Protein AF-A0A838VYN2-F1 (afdb_monomer_lite)

pLDDT: mean 91.52, std 6.68, range [65.75, 97.94]

Radius of gyration: 16.0 Å; chains: 1; bounding box: 36×18×47 Å

Foldseek 3Di:
DWPDKDKDQLVVVVVVVVVVCVVVVPDDDPVRVVVSLQWRMKMKTWDDPDPPDIDIDIDTHGDDDD

Structure (mmCIF, N/CA/C/O backbone):
data_AF-A0A838VYN2-F1
#
_entry.id   AF-A0A838VYN2-F1
#
loop_
_atom_site.group_PDB
_atom_site.id
_atom_site.type_symbol
_atom_site.label_atom_id
_atom_site.label_alt_id
_atom_site.label_comp_id
_atom_site.label_asym_id
_atom_site.label_entity_id
_atom_site.label_seq_id
_atom_site.pdbx_PDB_ins_code
_atom_site.Cartn_x
_atom_site.Cartn_y
_atom_site.Cartn_z
_atom_site.occupancy
_atom_site.B_iso_or_equ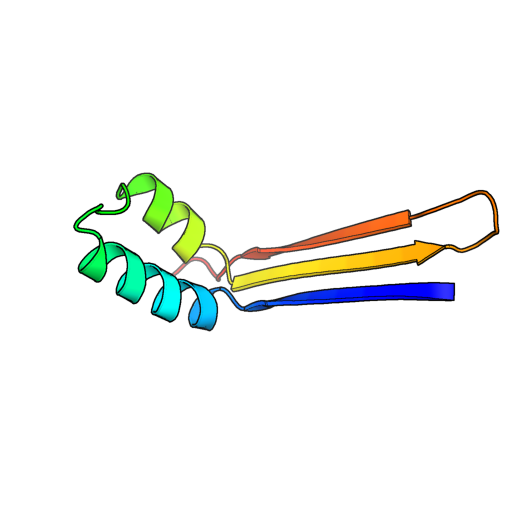iv
_atom_site.auth_seq_id
_atom_site.auth_comp_id
_atom_site.auth_asym_id
_atom_site.auth_atom_id
_atom_site.pdbx_PDB_model_num
ATOM 1 N N . PRO A 1 1 ? 9.910 -5.124 -20.130 1.00 66.88 1 PRO A N 1
ATOM 2 C CA . PRO A 1 1 ? 10.038 -6.053 -18.980 1.00 66.88 1 PRO A CA 1
ATOM 3 C C . PRO A 1 1 ? 9.284 -5.523 -17.752 1.00 66.88 1 PRO A C 1
ATOM 5 O O . PRO A 1 1 ? 9.202 -4.307 -17.608 1.00 66.88 1 PRO A O 1
ATOM 8 N N . ASN A 1 2 ? 8.726 -6.388 -16.894 1.00 72.38 2 ASN A N 1
ATOM 9 C CA . ASN A 1 2 ? 8.222 -5.955 -15.584 1.00 72.38 2 ASN A CA 1
ATOM 10 C C . ASN A 1 2 ? 9.434 -5.718 -14.670 1.00 72.38 2 ASN A C 1
ATOM 12 O O . ASN A 1 2 ? 10.228 -6.635 -14.462 1.00 72.38 2 ASN A O 1
ATOM 16 N N . SER A 1 3 ? 9.597 -4.485 -14.197 1.00 82.25 3 SER A N 1
ATOM 17 C CA . SER A 1 3 ? 10.734 -4.066 -13.371 1.00 82.25 3 SER A CA 1
ATOM 18 C C . SER A 1 3 ? 10.478 -4.296 -11.878 1.00 82.25 3 SER A C 1
ATOM 20 O O . SER A 1 3 ? 11.402 -4.190 -11.077 1.00 82.25 3 SER A O 1
ATOM 22 N N . GLY A 1 4 ? 9.245 -4.643 -11.500 1.00 93.50 4 GLY A N 1
ATOM 23 C CA . GLY A 1 4 ? 8.867 -5.023 -10.147 1.00 93.50 4 GLY A CA 1
ATOM 24 C C . GLY A 1 4 ? 7.420 -4.666 -9.824 1.00 93.50 4 GLY A C 1
ATOM 25 O O . GLY A 1 4 ? 6.807 -3.797 -10.446 1.00 93.50 4 GLY A O 1
ATOM 26 N N . TYR A 1 5 ? 6.887 -5.324 -8.800 1.00 95.12 5 TYR A N 1
ATOM 27 C CA . TYR A 1 5 ? 5.598 -4.989 -8.210 1.00 95.12 5 TYR A CA 1
ATOM 28 C C . TYR A 1 5 ? 5.686 -5.075 -6.689 1.00 95.12 5 TYR A C 1
ATOM 30 O O . TYR A 1 5 ? 6.462 -5.863 -6.143 1.00 95.12 5 TYR A O 1
ATOM 38 N N . PHE A 1 6 ? 4.865 -4.290 -6.002 1.00 96.19 6 PHE A N 1
ATOM 39 C CA . PHE A 1 6 ? 4.625 -4.471 -4.579 1.00 96.19 6 PHE A CA 1
ATOM 40 C C . PHE A 1 6 ? 3.167 -4.185 -4.235 1.00 96.19 6 PHE A C 1
ATOM 42 O O . PHE A 1 6 ? 2.466 -3.449 -4.932 1.00 96.19 6 PHE A O 1
ATOM 49 N N . TYR A 1 7 ? 2.717 -4.787 -3.140 1.00 97.44 7 TYR A N 1
ATOM 50 C CA . TYR A 1 7 ? 1.382 -4.593 -2.600 1.00 97.44 7 TYR A CA 1
ATOM 51 C C . TYR A 1 7 ? 1.462 -4.378 -1.094 1.00 97.44 7 TYR A C 1
ATOM 53 O O . TYR A 1 7 ? 2.134 -5.130 -0.384 1.00 97.44 7 TYR A O 1
ATOM 61 N N . VAL A 1 8 ? 0.753 -3.362 -0.615 1.00 97.69 8 VAL A N 1
ATOM 62 C CA . VAL A 1 8 ? 0.579 -3.072 0.803 1.00 97.69 8 VAL A CA 1
ATOM 63 C C . VAL A 1 8 ? -0.828 -3.489 1.206 1.00 97.69 8 VAL A C 1
ATOM 65 O O . VAL A 1 8 ? -1.816 -2.911 0.757 1.00 97.69 8 VAL A O 1
ATOM 68 N N . ASP A 1 9 ? -0.903 -4.496 2.071 1.00 96.88 9 ASP A N 1
ATOM 69 C CA . ASP A 1 9 ? -2.126 -4.917 2.748 1.00 96.88 9 ASP A CA 1
ATOM 70 C C . ASP A 1 9 ? -2.367 -3.986 3.942 1.00 96.88 9 ASP A C 1
ATOM 72 O O . ASP A 1 9 ? -1.591 -3.993 4.907 1.00 96.88 9 ASP A O 1
ATOM 76 N N . MET A 1 10 ? -3.408 -3.155 3.874 1.00 96.00 10 MET A N 1
ATOM 77 C CA . MET A 1 10 ? -3.640 -2.148 4.909 1.00 96.00 10 MET A CA 1
ATOM 78 C C . MET A 1 10 ? -4.170 -2.746 6.212 1.00 96.00 10 MET A C 1
ATOM 80 O O . MET A 1 10 ? -3.876 -2.198 7.272 1.00 96.00 10 MET A O 1
ATOM 84 N N . ASP A 1 11 ? -4.846 -3.898 6.181 1.00 92.50 11 ASP A N 1
ATOM 85 C CA . ASP A 1 11 ? -5.309 -4.558 7.406 1.00 92.50 11 ASP A CA 1
ATOM 86 C C . ASP A 1 11 ? -4.119 -5.071 8.226 1.00 92.50 11 ASP A C 1
ATOM 88 O O . ASP A 1 11 ? -4.039 -4.862 9.441 1.00 92.50 11 ASP A O 1
ATOM 92 N N . LYS A 1 12 ? -3.123 -5.660 7.555 1.00 93.94 12 LYS A N 1
ATOM 93 C CA . LYS A 1 12 ? -1.878 -6.086 8.213 1.00 93.94 12 LYS A CA 1
ATOM 94 C C . LYS A 1 12 ? -1.022 -4.894 8.627 1.00 93.94 12 LYS A C 1
ATOM 96 O O . LYS A 1 12 ? -0.518 -4.864 9.750 1.00 93.94 12 LYS A O 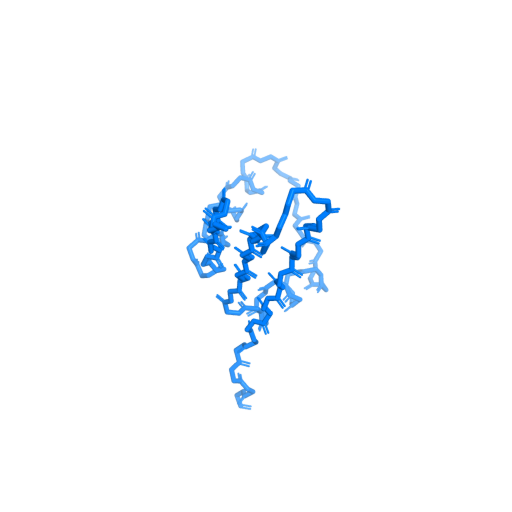1
ATOM 101 N N . THR A 1 13 ? -0.886 -3.900 7.754 1.00 94.00 13 THR A N 1
ATOM 102 C CA . THR A 1 13 ? -0.059 -2.709 8.007 1.00 94.00 13 THR A CA 1
ATOM 103 C C . THR A 1 13 ? -0.556 -1.920 9.213 1.00 94.00 13 THR A C 1
ATOM 105 O O . THR A 1 13 ? 0.241 -1.573 10.085 1.00 94.00 13 THR A O 1
ATOM 108 N N . MET A 1 14 ? -1.868 -1.694 9.323 1.00 91.44 14 MET A N 1
ATOM 109 C CA . MET A 1 14 ? -2.436 -0.927 10.433 1.00 91.44 14 MET A CA 1
ATOM 110 C C . MET A 1 14 ? -2.251 -1.616 11.785 1.00 91.44 14 MET A C 1
ATOM 112 O O . MET A 1 14 ? -2.048 -0.932 12.787 1.00 91.44 14 MET A O 1
ATOM 116 N N . SER A 1 15 ? -2.226 -2.953 11.830 1.00 90.31 15 SER A N 1
ATOM 117 C CA . SER A 1 15 ? -1.920 -3.680 13.070 1.00 90.31 15 SER A CA 1
ATOM 118 C C . SER A 1 15 ? -0.517 -3.354 13.604 1.00 90.31 15 SER A C 1
ATOM 120 O O . SER A 1 15 ? -0.339 -3.110 14.800 1.00 90.31 15 SER A O 1
ATOM 122 N N . LEU A 1 16 ? 0.473 -3.269 12.709 1.00 91.69 16 LEU A N 1
ATOM 123 C CA . LEU A 1 16 ? 1.849 -2.926 13.054 1.00 91.69 16 LEU A CA 1
ATOM 124 C C . LEU A 1 16 ? 1.978 -1.441 13.401 1.00 91.69 16 LEU A C 1
ATOM 126 O O . LEU A 1 16 ? 2.608 -1.086 14.396 1.00 91.69 16 LEU A O 1
ATOM 130 N N . PHE A 1 17 ? 1.348 -0.579 12.607 1.00 88.75 17 PHE A N 1
ATOM 131 C CA . PHE A 1 17 ? 1.378 0.864 12.814 1.00 88.75 17 PHE A CA 1
ATOM 132 C C . PHE A 1 17 ? 0.787 1.257 14.176 1.00 88.75 17 PHE A C 1
ATOM 134 O O . PHE A 1 17 ? 1.416 1.998 14.930 1.00 88.75 17 PHE A O 1
ATOM 141 N N . ASN A 1 18 ? -0.355 0.674 14.553 1.00 87.12 18 ASN A N 1
ATOM 142 C CA . ASN A 1 18 ? -0.983 0.899 15.857 1.00 87.12 18 ASN A CA 1
ATOM 143 C C . ASN A 1 18 ? -0.093 0.437 17.023 1.00 87.12 18 ASN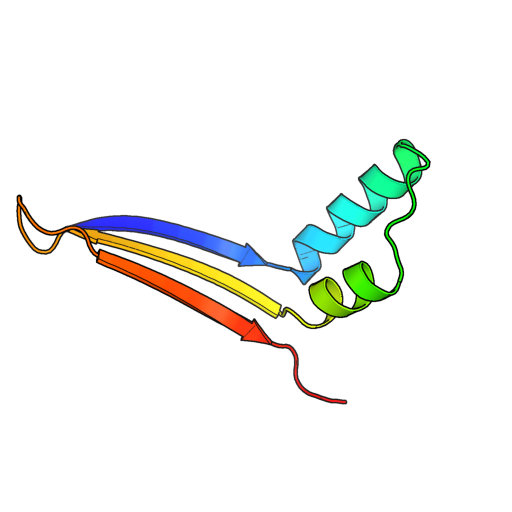 A C 1
ATOM 145 O O . ASN A 1 18 ? -0.047 1.095 18.065 1.00 87.12 18 ASN A O 1
ATOM 149 N N . ARG A 1 19 ? 0.658 -0.660 16.849 1.00 88.00 19 ARG A N 1
ATOM 150 C CA . ARG A 1 19 ? 1.632 -1.133 17.844 1.00 88.00 19 ARG A CA 1
ATOM 151 C C . ARG A 1 19 ? 2.786 -0.144 18.032 1.00 88.00 19 ARG A C 1
ATOM 153 O O . ARG A 1 19 ? 3.191 0.099 19.162 1.00 88.00 19 ARG A O 1
ATOM 160 N N . PHE A 1 20 ? 3.302 0.451 16.959 1.00 88.56 20 PHE A N 1
ATOM 161 C CA . PHE A 1 20 ? 4.352 1.470 17.066 1.00 88.56 20 PHE A CA 1
ATOM 162 C C . PHE A 1 20 ? 3.837 2.791 17.650 1.00 88.56 20 PHE A C 1
ATOM 164 O O . PHE A 1 20 ? 4.520 3.419 18.462 1.00 88.56 20 PHE A O 1
ATOM 171 N N . ALA A 1 21 ? 2.628 3.212 17.276 1.00 86.62 21 ALA A N 1
ATOM 172 C CA . ALA A 1 21 ? 2.009 4.423 17.811 1.00 86.62 21 ALA A CA 1
ATOM 173 C C . ALA A 1 21 ? 1.828 4.341 19.338 1.00 86.62 21 ALA A C 1
ATOM 175 O O . ALA A 1 21 ? 2.126 5.303 20.049 1.00 86.62 21 ALA A O 1
ATOM 176 N N . SER A 1 22 ? 1.429 3.173 19.861 1.00 85.19 22 SER A N 1
ATOM 177 C CA . SER A 1 22 ? 1.304 2.965 21.309 1.00 85.19 22 SER A CA 1
ATOM 178 C C . SER A 1 22 ? 2.657 2.970 22.028 1.00 85.19 22 SER A C 1
ATOM 180 O O . SER A 1 22 ? 2.770 3.558 23.102 1.00 85.19 22 SER A O 1
ATOM 182 N N . GLN A 1 23 ? 3.704 2.399 21.423 1.00 89.44 23 GLN A N 1
ATOM 183 C CA . GLN A 1 23 ? 5.062 2.409 21.984 1.00 89.44 23 GLN A CA 1
ATOM 184 C C . GLN A 1 23 ? 5.690 3.806 22.018 1.00 89.44 23 GLN A C 1
ATOM 186 O O . GLN A 1 23 ? 6.457 4.117 22.924 1.00 89.44 23 GLN A O 1
ATOM 191 N N . THR A 1 24 ? 5.378 4.647 21.034 1.00 87.88 24 THR A N 1
ATOM 192 C CA . THR A 1 24 ? 5.954 5.995 20.906 1.00 87.88 24 THR A CA 1
ATOM 193 C C . THR A 1 24 ? 5.139 7.076 21.615 1.00 87.88 24 THR A C 1
ATOM 195 O O . THR A 1 24 ? 5.552 8.233 21.602 1.00 87.88 24 THR A O 1
ATOM 198 N N . GLN A 1 25 ? 3.994 6.722 22.217 1.00 82.69 25 GLN A N 1
ATOM 199 C CA . GLN A 1 25 ? 3.036 7.660 22.821 1.00 82.69 25 GLN A CA 1
ATOM 200 C C . GLN A 1 25 ? 2.631 8.805 21.873 1.00 82.69 25 GLN A C 1
ATOM 202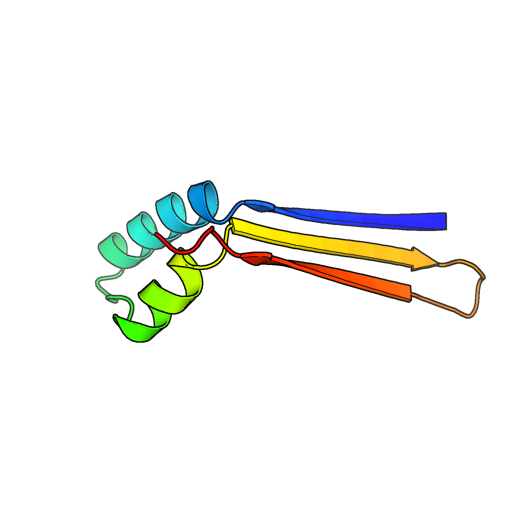 O O . GLN A 1 25 ? 2.276 9.898 22.310 1.00 82.69 25 GLN A O 1
ATOM 207 N N . ARG A 1 26 ? 2.682 8.559 20.558 1.00 83.88 26 ARG A N 1
ATOM 208 C CA . ARG A 1 26 ? 2.260 9.502 19.519 1.00 83.88 26 ARG A CA 1
ATOM 209 C C . ARG A 1 26 ? 0.953 8.997 18.916 1.00 83.88 26 ARG A C 1
ATOM 211 O O . ARG A 1 26 ? 0.993 8.214 17.965 1.00 83.88 26 ARG A O 1
ATOM 218 N N . PRO A 1 27 ? -0.201 9.383 19.488 1.00 80.62 27 PRO A N 1
ATOM 219 C CA . PRO A 1 27 ? -1.488 8.960 18.966 1.00 80.62 27 PRO A CA 1
ATOM 220 C C . PRO A 1 27 ? -1.689 9.493 17.547 1.00 80.62 27 PRO A C 1
ATOM 222 O O . PRO A 1 27 ? -1.311 10.618 17.217 1.00 80.62 27 PRO A O 1
ATOM 225 N N . ILE A 1 28 ? -2.291 8.661 16.705 1.00 86.00 28 ILE A N 1
ATOM 226 C CA . ILE A 1 28 ? -2.634 9.017 15.331 1.00 86.00 28 ILE A CA 1
ATOM 227 C C . ILE A 1 28 ? -3.915 9.859 15.386 1.00 86.00 28 ILE A C 1
ATOM 229 O O . ILE A 1 28 ? -4.871 9.432 16.041 1.00 86.00 28 ILE A O 1
ATOM 233 N N . PRO A 1 29 ? -3.979 11.017 14.704 1.00 90.69 29 PRO A N 1
ATOM 234 C CA . PRO A 1 29 ? -5.211 11.792 14.625 1.00 90.69 29 PRO A CA 1
ATOM 235 C C . PRO A 1 29 ? -6.392 10.945 14.106 1.00 90.69 29 PRO A C 1
ATOM 237 O O . PRO A 1 29 ? -6.190 10.093 13.225 1.00 90.69 29 PRO A O 1
ATOM 240 N N . PRO A 1 30 ? -7.621 11.148 14.618 1.00 90.06 30 PRO A N 1
ATOM 241 C CA . PRO A 1 30 ? -8.795 10.377 14.204 1.00 90.06 30 PRO A CA 1
ATOM 242 C C . PRO A 1 30 ? -9.066 10.435 12.697 1.00 90.06 30 PRO A C 1
ATOM 244 O O . PRO A 1 30 ? -9.383 9.415 12.088 1.00 90.06 30 PRO A O 1
ATOM 247 N N . GLU A 1 31 ? -8.878 11.598 12.077 1.00 92.94 31 GLU A N 1
ATOM 248 C CA . GLU A 1 31 ? -9.112 11.826 10.650 1.00 92.94 31 GLU A CA 1
ATOM 249 C C . GLU A 1 31 ? -8.124 11.022 9.795 1.00 92.94 31 GLU A C 1
ATOM 251 O O . GLU A 1 31 ? -8.514 10.355 8.837 1.00 92.94 31 GLU A O 1
ATOM 256 N N . THR A 1 32 ? -6.847 11.001 10.187 1.00 91.31 32 THR A N 1
ATOM 257 C CA . THR A 1 32 ? -5.812 10.185 9.534 1.00 91.31 32 THR A CA 1
ATOM 258 C C . THR A 1 32 ? -6.117 8.695 9.670 1.00 91.31 32 THR A C 1
ATOM 260 O O . THR A 1 32 ? -5.995 7.938 8.706 1.00 91.31 32 THR A O 1
ATOM 263 N N . SER A 1 33 ? -6.566 8.272 10.855 1.00 90.00 33 SER A N 1
ATOM 264 C CA . SER A 1 33 ? -6.963 6.884 11.104 1.00 90.00 33 SER A CA 1
ATOM 265 C C . SER A 1 33 ? -8.161 6.482 10.245 1.00 90.00 33 SER A C 1
ATOM 267 O O . SER A 1 33 ? -8.175 5.382 9.698 1.00 90.00 33 SER A O 1
ATOM 269 N N . ALA A 1 34 ? -9.145 7.369 10.075 1.00 92.12 34 ALA A N 1
ATOM 270 C CA . ALA A 1 34 ? -10.300 7.129 9.217 1.00 92.12 34 ALA A CA 1
ATOM 271 C C . ALA A 1 34 ? -9.887 6.920 7.751 1.00 92.12 34 ALA A C 1
ATOM 273 O O . ALA A 1 34 ? -10.351 5.971 7.117 1.00 92.12 34 ALA A O 1
ATOM 274 N N . ILE A 1 35 ? -8.961 7.739 7.238 1.00 93.56 35 ILE A N 1
ATOM 275 C CA . ILE A 1 35 ? -8.419 7.578 5.883 1.00 93.56 35 ILE A CA 1
ATOM 276 C C . ILE A 1 35 ? -7.721 6.223 5.749 1.00 93.56 35 ILE A C 1
ATOM 278 O O . ILE A 1 35 ? -8.086 5.445 4.870 1.00 93.56 35 ILE A O 1
ATOM 282 N N . PHE A 1 36 ? -6.774 5.887 6.629 1.00 92.75 36 PHE A N 1
ATOM 283 C CA . PHE A 1 36 ? -6.058 4.609 6.533 1.00 92.75 36 PHE A CA 1
ATOM 284 C C . PHE A 1 36 ? -6.976 3.398 6.680 1.00 92.75 36 PHE A C 1
ATOM 286 O O . PHE A 1 36 ? -6.839 2.432 5.932 1.00 92.75 36 PHE A O 1
ATOM 293 N N . ASN A 1 37 ? -7.953 3.467 7.583 1.00 92.19 37 ASN A N 1
ATOM 294 C CA . ASN A 1 37 ? -8.911 2.387 7.788 1.00 92.19 37 ASN A CA 1
ATOM 295 C C . ASN A 1 37 ? -9.855 2.196 6.595 1.00 92.19 37 ASN A C 1
ATOM 297 O O . ASN A 1 37 ? -10.361 1.088 6.426 1.00 92.19 37 ASN A O 1
ATOM 301 N N . SER A 1 38 ? -10.075 3.227 5.771 1.00 95.12 38 SER A N 1
ATOM 302 C CA . SER A 1 38 ? -10.882 3.136 4.547 1.00 95.12 38 SER A CA 1
ATOM 303 C C . SER A 1 38 ? -10.167 2.426 3.392 1.00 95.12 38 SER A C 1
ATOM 305 O O . SER A 1 38 ? -10.821 1.963 2.458 1.00 95.12 38 SER A O 1
ATOM 307 N N . ILE A 1 39 ? -8.839 2.302 3.450 1.00 96.62 39 ILE A N 1
ATOM 308 C CA . ILE A 1 39 ? -8.037 1.664 2.407 1.00 96.62 39 ILE A CA 1
ATOM 309 C C . ILE A 1 39 ? -7.952 0.163 2.699 1.00 96.62 39 ILE A C 1
ATOM 311 O O . ILE A 1 39 ? -7.650 -0.262 3.810 1.00 96.62 39 ILE A O 1
ATOM 315 N N . ARG A 1 40 ? -8.216 -0.660 1.684 1.00 96.88 40 ARG A N 1
ATOM 316 C CA . ARG A 1 40 ? -8.011 -2.114 1.705 1.00 96.88 40 ARG A CA 1
ATOM 317 C C . ARG A 1 40 ? -6.575 -2.473 1.333 1.00 96.88 40 ARG A C 1
ATOM 319 O O . ARG A 1 40 ? -5.957 -3.321 1.972 1.00 96.88 40 ARG A O 1
ATOM 326 N N . GLY A 1 41 ? -6.043 -1.823 0.305 1.00 97.56 41 GLY A N 1
ATOM 327 C CA . GLY A 1 41 ? -4.664 -2.023 -0.106 1.00 97.56 41 GLY A CA 1
ATOM 328 C C . GLY A 1 41 ? -4.206 -1.063 -1.187 1.00 97.56 41 GLY A C 1
ATOM 329 O O . GLY A 1 41 ? -5.017 -0.411 -1.847 1.00 97.56 41 GLY A O 1
ATOM 330 N N . LEU A 1 42 ? -2.890 -1.001 -1.352 1.00 97.75 42 LEU A N 1
ATOM 331 C CA . LEU A 1 42 ? -2.215 -0.194 -2.360 1.00 97.75 42 LEU A CA 1
ATOM 332 C C . LEU A 1 42 ? -1.293 -1.102 -3.170 1.00 97.75 42 LEU A C 1
ATOM 334 O O . LEU A 1 42 ? -0.414 -1.749 -2.605 1.00 97.75 42 LEU A O 1
ATOM 338 N N . GLY A 1 43 ? -1.503 -1.161 -4.480 1.00 97.56 43 GLY A N 1
ATOM 339 C CA . GLY A 1 43 ? -0.651 -1.890 -5.416 1.00 97.56 43 GLY A CA 1
ATOM 340 C C . GLY A 1 43 ? 0.125 -0.927 -6.300 1.00 97.56 43 GLY A C 1
ATOM 341 O O . GLY A 1 43 ? -0.435 0.066 -6.761 1.00 97.56 43 GLY A O 1
ATOM 342 N N . VAL A 1 44 ? 1.397 -1.226 -6.549 1.00 96.94 44 VAL A N 1
ATOM 343 C CA . VAL A 1 44 ? 2.206 -0.513 -7.540 1.00 96.94 44 VAL A CA 1
ATOM 344 C C . VAL A 1 44 ? 2.929 -1.520 -8.412 1.00 96.94 44 VAL A C 1
ATOM 346 O O . VAL A 1 44 ? 3.548 -2.459 -7.906 1.00 96.94 44 VAL A O 1
ATOM 349 N N . THR A 1 45 ? 2.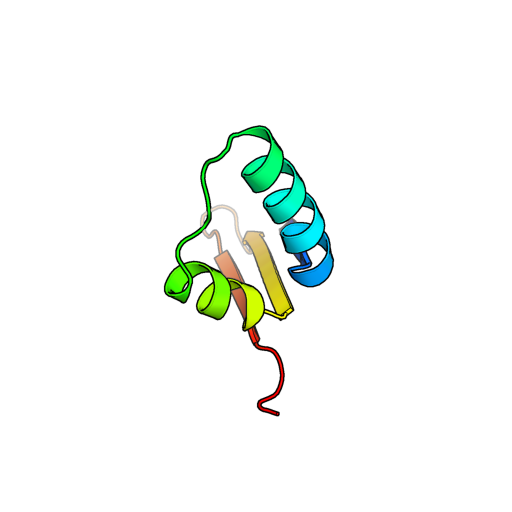897 -1.276 -9.716 1.00 96.56 45 THR A N 1
ATOM 350 C CA . THR A 1 45 ? 3.645 -2.046 -10.707 1.00 96.56 45 THR A CA 1
ATOM 351 C C . THR A 1 45 ? 4.476 -1.091 -11.547 1.00 96.56 45 THR A C 1
ATOM 353 O O . THR A 1 45 ? 3.955 -0.111 -12.078 1.00 96.56 45 THR A O 1
ATOM 356 N N . ALA A 1 46 ? 5.767 -1.379 -11.686 1.00 95.94 46 ALA A N 1
ATOM 357 C CA . ALA A 1 46 ? 6.658 -0.660 -12.582 1.00 95.94 46 ALA A CA 1
ATOM 358 C C . ALA A 1 46 ? 6.981 -1.543 -13.786 1.00 95.94 46 ALA A C 1
ATOM 360 O O . ALA A 1 46 ? 7.447 -2.675 -13.649 1.00 95.94 46 ALA A O 1
ATOM 361 N N . THR A 1 47 ? 6.768 -1.024 -14.986 1.00 95.44 47 THR A N 1
ATOM 362 C CA . THR A 1 47 ? 7.113 -1.716 -16.225 1.00 95.44 47 THR A CA 1
ATOM 363 C C . THR A 1 47 ? 7.952 -0.815 -17.113 1.00 95.44 47 THR A C 1
ATOM 365 O O . THR A 1 47 ? 7.872 0.408 -17.055 1.00 95.44 47 THR A O 1
ATOM 368 N N . GLN A 1 48 ? 8.795 -1.427 -17.930 1.00 95.06 48 GLN A N 1
ATOM 369 C CA . GLN A 1 48 ? 9.623 -0.728 -18.899 1.00 95.06 48 GLN A CA 1
ATOM 370 C C . GLN A 1 48 ? 9.382 -1.376 -20.265 1.00 95.06 48 GLN A C 1
ATOM 372 O O . GLN A 1 48 ? 10.021 -2.390 -20.567 1.00 95.06 48 GLN A O 1
ATOM 377 N N . PRO A 1 49 ? 8.382 -0.922 -21.043 1.00 90.25 49 PRO A N 1
ATOM 378 C CA . PRO A 1 49 ? 8.058 -1.521 -22.340 1.00 90.25 49 PRO A CA 1
ATOM 379 C C . PRO A 1 49 ? 9.216 -1.433 -23.344 1.00 90.25 49 PRO A C 1
ATOM 381 O O . PRO A 1 49 ? 9.419 -2.370 -24.113 1.00 90.25 49 PRO A O 1
ATOM 384 N N . ASP A 1 50 ? 10.019 -0.368 -23.283 1.00 92.06 50 ASP A N 1
ATOM 385 C CA . ASP A 1 50 ? 11.220 -0.164 -24.096 1.00 92.06 50 ASP A CA 1
ATOM 386 C C . ASP A 1 50 ? 12.333 0.538 -23.290 1.00 92.06 50 ASP A C 1
ATOM 388 O O . ASP A 1 50 ? 12.134 0.936 -22.145 1.00 92.06 50 ASP A O 1
ATOM 392 N N . LYS A 1 51 ? 13.531 0.692 -23.869 1.00 89.06 51 LYS A N 1
ATOM 393 C CA . LYS A 1 51 ? 14.707 1.239 -23.160 1.00 89.06 51 LYS A CA 1
ATOM 394 C C . LYS A 1 51 ? 14.578 2.713 -22.747 1.00 89.06 51 LYS A C 1
ATOM 396 O O . LYS A 1 51 ? 15.335 3.151 -21.887 1.00 89.06 51 LYS A O 1
ATOM 401 N N . SER A 1 52 ? 13.664 3.462 -23.350 1.00 95.19 52 SER A N 1
ATOM 402 C CA . SER A 1 52 ? 13.431 4.889 -23.100 1.00 95.19 52 SER A CA 1
ATOM 403 C C . SER A 1 52 ? 12.167 5.177 -22.289 1.00 95.19 52 SER A C 1
ATOM 405 O O . SER A 1 52 ? 12.035 6.278 -21.762 1.00 95.19 52 SER A O 1
ATOM 407 N N . THR A 1 53 ? 11.262 4.206 -22.153 1.00 94.56 53 THR A N 1
ATOM 408 C CA . THR A 1 53 ? 9.940 4.422 -21.559 1.00 94.56 53 THR A CA 1
ATOM 409 C C . THR A 1 53 ? 9.760 3.602 -20.293 1.00 94.56 53 THR A C 1
ATOM 411 O O . THR A 1 53 ? 9.710 2.376 -20.349 1.00 94.56 53 THR A O 1
ATOM 414 N N . SER A 1 54 ? 9.575 4.282 -19.163 1.00 94.25 54 SER A N 1
ATOM 415 C CA . SER A 1 54 ? 9.154 3.671 -17.899 1.00 94.25 54 SER A CA 1
ATOM 416 C C . SER A 1 54 ? 7.696 4.012 -17.615 1.00 94.25 54 SER A C 1
ATOM 418 O O . SER A 1 54 ? 7.284 5.163 -17.745 1.00 94.25 54 SER A O 1
ATOM 420 N N . GLN A 1 55 ? 6.921 3.014 -17.208 1.00 95.94 55 GLN A N 1
ATOM 421 C CA . GLN A 1 55 ? 5.513 3.134 -16.853 1.00 95.94 55 GLN A CA 1
ATOM 422 C C . GLN A 1 55 ? 5.313 2.674 -15.412 1.00 95.94 55 GLN A C 1
ATOM 424 O O . GLN A 1 55 ? 5.850 1.648 -14.995 1.00 95.94 55 GLN A O 1
ATOM 429 N N . VAL A 1 56 ? 4.522 3.430 -14.658 1.00 95.69 56 VAL A N 1
ATOM 430 C CA . VAL A 1 56 ? 4.129 3.079 -13.294 1.00 95.69 56 VAL A CA 1
ATOM 431 C C . VAL A 1 56 ? 2.612 3.078 -13.226 1.00 95.69 56 VAL A C 1
ATOM 433 O O . VAL A 1 56 ? 1.975 4.069 -13.573 1.00 95.69 56 VAL A O 1
ATOM 436 N N . GLU A 1 57 ? 2.049 1.968 -12.766 1.00 96.19 57 GLU A N 1
ATOM 437 C CA . GLU A 1 57 ? 0.631 1.838 -12.456 1.00 96.19 57 GLU A CA 1
ATOM 438 C C . GLU A 1 57 ? 0.457 1.793 -10.938 1.00 96.19 57 GLU A C 1
ATOM 440 O O . GLU A 1 57 ? 1.167 1.055 -10.251 1.00 96.19 57 GLU A O 1
ATOM 445 N N . MET A 1 58 ? -0.486 2.581 -10.421 1.00 97.12 58 MET A N 1
ATOM 446 C CA . MET A 1 58 ? -0.870 2.581 -9.012 1.00 97.12 58 MET A CA 1
ATOM 447 C C . MET A 1 58 ? -2.355 2.262 -8.884 1.00 97.12 58 MET A C 1
ATOM 449 O O . MET A 1 58 ? -3.194 2.895 -9.521 1.00 97.12 58 MET A O 1
ATOM 453 N N . LEU A 1 59 ? -2.671 1.311 -8.010 1.00 97.94 59 LEU A N 1
ATOM 454 C CA . LEU A 1 59 ? -4.030 0.88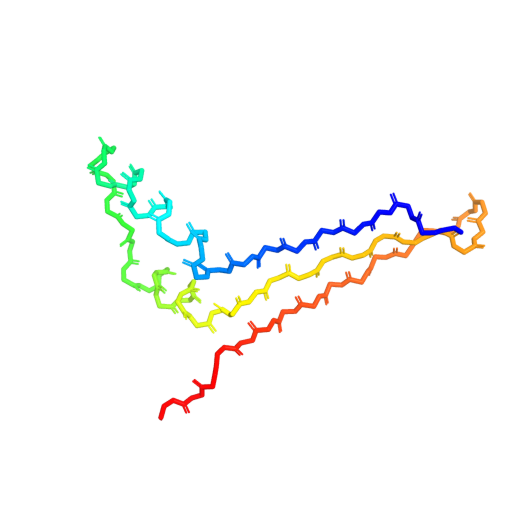7 -7.706 1.00 97.94 59 LEU A CA 1
ATOM 455 C C . LEU A 1 59 ? -4.321 1.140 -6.227 1.00 97.94 59 LEU A C 1
ATOM 457 O O . LEU A 1 59 ? -3.632 0.609 -5.354 1.00 97.94 59 LEU A O 1
ATOM 461 N N . LEU A 1 60 ? -5.362 1.927 -5.951 1.00 97.44 60 LEU A N 1
ATOM 462 C CA . LEU A 1 60 ? -5.882 2.164 -4.607 1.00 97.44 60 LEU A CA 1
ATOM 463 C C . LEU A 1 60 ? -7.197 1.402 -4.429 1.00 97.44 60 LEU A C 1
ATOM 465 O O . LEU A 1 60 ? -8.211 1.742 -5.036 1.00 97.44 60 LEU A O 1
ATOM 469 N N . GLY A 1 61 ? -7.187 0.376 -3.581 1.00 97.44 61 GLY A N 1
ATOM 470 C CA . GLY A 1 61 ? -8.389 -0.359 -3.210 1.00 97.44 61 GLY A CA 1
ATOM 471 C C . GLY A 1 61 ? -9.010 0.229 -1.950 1.00 97.44 61 GLY A C 1
ATOM 472 O O . GLY A 1 61 ? -8.360 0.248 -0.908 1.00 97.44 61 GLY A O 1
ATOM 473 N N . LEU A 1 62 ? -10.271 0.654 -2.018 1.00 97.38 62 LEU A N 1
ATOM 474 C CA . LEU A 1 62 ? -11.047 1.069 -0.846 1.00 97.38 62 LEU A CA 1
ATOM 475 C C . LEU A 1 62 ? -11.850 -0.106 -0.280 1.00 97.38 62 LEU A C 1
ATOM 477 O O . LEU A 1 62 ? -12.221 -1.038 -1.000 1.00 97.38 62 LEU A O 1
ATOM 481 N N . LYS A 1 63 ? -12.120 -0.069 1.023 1.00 96.00 63 LYS A N 1
ATOM 482 C CA . LYS A 1 63 ? -13.065 -0.988 1.659 1.00 96.00 63 LYS A CA 1
ATOM 483 C C . LYS A 1 63 ? -14.501 -0.633 1.243 1.00 96.00 63 LYS A C 1
ATOM 485 O O . LYS A 1 63 ? -14.774 0.533 0.950 1.00 96.00 63 LYS A O 1
ATOM 490 N N . PRO A 1 64 ? -15.423 -1.613 1.210 1.00 92.94 64 PRO A N 1
ATOM 491 C CA . PRO A 1 64 ? -16.831 -1.337 0.964 1.00 92.94 64 PRO A CA 1
ATOM 492 C C . PRO A 1 64 ? -17.379 -0.347 1.990 1.00 92.94 64 PRO A C 1
ATOM 494 O O . PRO A 1 64 ? -16.969 -0.354 3.152 1.00 92.94 64 PRO A O 1
ATOM 497 N N . LYS A 1 65 ? -18.335 0.477 1.563 1.00 85.31 65 LYS A N 1
ATOM 498 C CA . LYS A 1 65 ? -19.138 1.263 2.493 1.00 85.31 65 LYS A CA 1
ATOM 499 C C . LYS A 1 65 ? -20.047 0.301 3.267 1.00 85.31 65 LYS A C 1
ATOM 501 O O . LYS A 1 65 ? -20.725 -0.507 2.632 1.00 85.31 65 LYS A O 1
ATOM 506 N N . SER A 1 66 ? -20.004 0.373 4.597 1.00 65.75 66 SER A N 1
ATOM 507 C CA . SER A 1 66 ? -20.926 -0.347 5.485 1.00 65.75 66 SER A CA 1
ATOM 508 C C . SER A 1 66 ? -22.362 0.138 5.335 1.00 65.75 66 SER A C 1
ATOM 510 O O . SER A 1 66 ? -22.548 1.353 5.077 1.00 65.75 66 SER A O 1
#

Sequence (66 aa):
PNSGYFYVDMDKTMSLFNRFASQTQRPIPPETSAIFNSIRGLGVTATQPDKSTSQVEMLLGLKPKS

Secondary structure (DSSP, 8-state):
-EEEEEEEEHHHHHHHHHHHHHHHT-PPPHHHHHHHHHEEEEEEEEEEEETTEEEEEEEEEEPPP-